Protein AF-A0AAW5VST1-F1 (afdb_monomer)

Foldseek 3Di:
DDDPDDDPPVVVVQQQQKFKWFQDPVGIFTAHFQDDTPVVLVVLVVVVFQWWKKDALACAVVHHDDPVVRVVRRVVLVVVCVVVVWDWTWIWIGRPVRPDPIHTIITTTNDDPVNRLVSCLVSNHQWIWITGNVGGIHIGGHDNDDDDPPPDDDPDDDDD

Secondary structure (DSSP, 8-state):
-----PPPHHHHHHHHH-EEEEEETTEEEEE-TT---HHHHHHHHHTT-SEEEEE--SSGGG----HHHHHHHHHHHHHHHHHTT--EEEEEEE-TTSSS--EEEEEEES--HHHHHHHHHHTT-SEEEEEETTS--EEEE---PPPPP-------PPP-

Organism: NCBI:txid232846

Mean predicted aligned error: 7.28 Å

pLDDT: mean 88.23, std 17.12, range [33.19, 98.69]

Nearest PDB structures (foldseek):
  8iwt-assembly1_A  TM=3.868E-01  e=3.727E+00  Homo sapiens
  3k3p-assembly1_B  TM=2.385E-01  e=7.687E+00  Streptococcus mutans

Sequence (160 aa):
MSTQKDLPAALSHAFEKAIYRVHSPKGDMDVRIGQLNRPLNQLLEQENSRGAAILTACNPGAQICSRAFNDAVQESLLRDLQKLDLRWWPAVNLDPKGRWPDEPSLLVLDISLQQARWQARLFKQLAFVYIPLNGKPQLHQVQQRLPVSDQAASNSPVPF

Solvent-accessible surface area (backbone atoms only — not comparable to full-atom values): 9207 Å² total; per-residue (Å²): 135,85,80,80,78,69,72,55,67,70,57,48,51,50,63,56,59,27,37,40,33,37,52,47,100,93,48,75,44,78,42,40,57,73,41,75,48,66,72,59,42,53,49,32,57,76,67,73,27,73,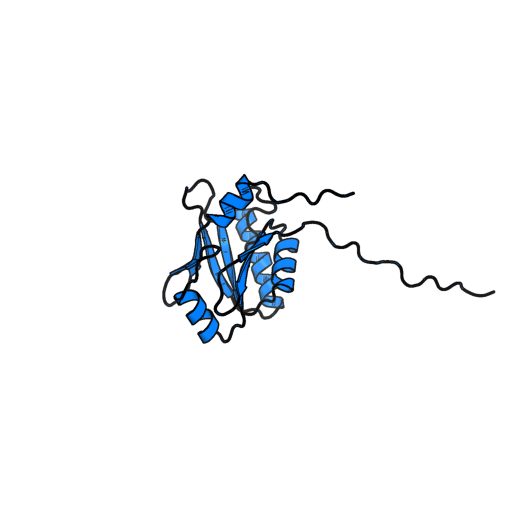19,29,28,45,49,51,30,47,34,47,67,79,40,92,63,54,68,71,58,31,53,56,41,35,51,50,51,50,55,55,39,53,77,67,74,48,53,68,36,56,25,34,41,34,41,87,81,64,83,49,75,78,36,67,30,32,40,30,43,56,48,49,75,66,57,50,52,48,53,30,46,77,37,39,26,54,55,40,38,41,30,48,59,89,47,43,29,39,79,42,76,44,74,85,68,73,77,78,76,86,85,80,88,79,91,72,86,80,84,132

InterPro domains:
  IPR021710 Protein of unknown function DUF3293 [PF11697] (55-127)

Structure (mmCIF, N/CA/C/O backbone):
data_AF-A0AAW5VST1-F1
#
_entry.id   AF-A0AAW5VST1-F1
#
loop_
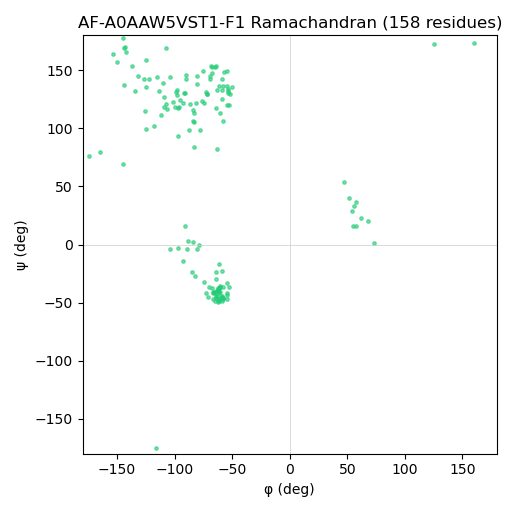_atom_site.group_PDB
_atom_site.id
_atom_site.type_symbol
_atom_site.label_atom_id
_atom_site.label_alt_id
_atom_site.label_comp_id
_atom_site.label_asym_id
_atom_site.label_entity_id
_atom_site.label_seq_id
_atom_site.pdbx_PDB_ins_code
_atom_site.Cartn_x
_atom_site.Cartn_y
_atom_site.Cartn_z
_atom_site.occupancy
_atom_site.B_iso_or_equiv
_atom_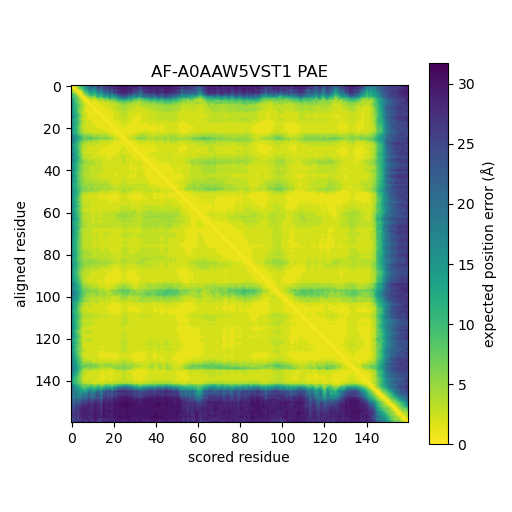site.auth_seq_id
_atom_site.auth_comp_id
_atom_site.auth_asym_id
_atom_site.auth_atom_id
_atom_site.pdbx_PDB_model_num
ATOM 1 N N . MET A 1 1 ? 27.957 14.746 3.191 1.00 33.19 1 MET A N 1
ATOM 2 C CA . MET A 1 1 ? 26.556 15.154 2.944 1.00 33.19 1 MET A CA 1
ATOM 3 C C . MET A 1 1 ? 25.927 14.130 2.010 1.00 33.19 1 MET A C 1
ATOM 5 O O . MET A 1 1 ? 26.321 14.065 0.857 1.00 33.19 1 MET A O 1
ATOM 9 N N . SER A 1 2 ? 25.080 13.226 2.512 1.00 37.38 2 SER A N 1
ATOM 10 C CA . SER A 1 2 ? 24.436 12.221 1.651 1.00 37.38 2 SER A CA 1
ATOM 11 C C . SER A 1 2 ? 23.212 12.849 1.001 1.00 37.38 2 SER A C 1
ATOM 13 O O . SER A 1 2 ? 22.272 13.196 1.707 1.00 37.38 2 SER A O 1
ATOM 15 N N . THR A 1 3 ? 23.240 13.021 -0.317 1.00 39.47 3 THR A N 1
ATOM 16 C CA . THR A 1 3 ? 22.096 13.490 -1.095 1.00 39.47 3 THR A CA 1
ATOM 17 C C . THR A 1 3 ? 20.949 12.499 -0.935 1.00 39.47 3 THR A C 1
ATOM 19 O O . THR A 1 3 ? 21.026 11.336 -1.333 1.00 39.47 3 THR A O 1
ATOM 22 N N . GLN A 1 4 ? 19.892 12.960 -0.280 1.00 46.53 4 GLN A N 1
ATOM 23 C CA . GLN A 1 4 ? 18.587 12.327 -0.294 1.00 46.53 4 GLN A CA 1
ATOM 24 C C . GLN A 1 4 ? 18.169 12.272 -1.768 1.00 46.53 4 GLN A C 1
ATOM 26 O O . GLN A 1 4 ? 17.953 13.307 -2.390 1.00 46.53 4 GLN A O 1
ATOM 31 N N . LYS A 1 5 ? 18.212 11.088 -2.386 1.00 55.47 5 LYS A N 1
ATOM 32 C CA . LYS A 1 5 ? 17.744 10.938 -3.765 1.00 55.47 5 LYS A CA 1
ATOM 33 C C . LYS A 1 5 ? 16.226 10.890 -3.701 1.00 55.47 5 LYS A C 1
ATOM 35 O O . LYS A 1 5 ? 15.663 9.849 -3.364 1.00 55.47 5 LYS A O 1
ATOM 40 N N . ASP A 1 6 ? 15.602 12.030 -3.964 1.00 70.00 6 ASP A N 1
ATOM 41 C CA . ASP A 1 6 ? 14.169 12.104 -4.207 1.00 70.00 6 ASP A CA 1
ATOM 42 C C . ASP A 1 6 ? 13.789 11.139 -5.333 1.00 70.00 6 ASP A C 1
ATOM 44 O O . ASP A 1 6 ? 14.587 10.850 -6.237 1.00 70.00 6 ASP A O 1
ATOM 48 N N . LEU A 1 7 ? 12.568 10.611 -5.260 1.00 78.69 7 LEU A N 1
ATOM 49 C CA . LEU A 1 7 ? 12.021 9.771 -6.314 1.00 78.69 7 LEU A CA 1
ATOM 50 C C . LEU A 1 7 ? 12.150 10.498 -7.670 1.00 78.69 7 LEU A C 1
ATOM 52 O O . LEU A 1 7 ? 11.736 11.657 -7.764 1.00 78.69 7 LEU A O 1
ATOM 56 N N . PRO A 1 8 ? 12.692 9.861 -8.730 1.00 85.44 8 PRO A N 1
ATOM 57 C CA . PRO A 1 8 ? 12.759 10.482 -10.047 1.00 85.44 8 PRO A CA 1
ATOM 58 C C . PRO A 1 8 ? 11.394 11.040 -10.458 1.00 85.44 8 PRO A C 1
ATOM 60 O O . PRO A 1 8 ? 10.382 10.352 -10.316 1.00 85.44 8 PRO A O 1
ATOM 63 N N . ALA A 1 9 ? 11.359 12.262 -10.997 1.00 85.44 9 ALA A N 1
ATOM 64 C CA . ALA A 1 9 ? 10.110 12.979 -11.273 1.00 85.44 9 ALA A CA 1
ATOM 65 C C . ALA A 1 9 ? 9.111 12.160 -12.113 1.00 85.44 9 ALA A C 1
ATOM 67 O O . ALA A 1 9 ? 7.910 12.194 -11.859 1.00 85.44 9 ALA A O 1
ATOM 68 N N . ALA A 1 10 ? 9.608 11.369 -13.069 1.00 86.88 10 ALA A N 1
ATOM 69 C CA . ALA A 1 10 ? 8.779 10.482 -13.880 1.00 86.88 10 ALA A CA 1
ATOM 70 C C . ALA A 1 10 ? 8.075 9.388 -13.053 1.00 86.88 10 ALA A C 1
ATOM 72 O O . ALA A 1 10 ? 6.904 9.109 -13.297 1.00 86.88 10 ALA A O 1
ATOM 73 N N . LEU A 1 11 ? 8.759 8.802 -12.063 1.00 89.50 11 LEU A N 1
ATOM 74 C CA . LEU A 1 11 ? 8.179 7.801 -11.163 1.00 89.50 11 LEU A CA 1
ATOM 75 C C . LEU A 1 11 ? 7.201 8.441 -10.175 1.00 89.50 11 LEU A C 1
ATOM 77 O O . LEU A 1 11 ? 6.115 7.906 -9.983 1.00 89.50 11 LEU A O 1
ATOM 81 N N . SER A 1 12 ? 7.532 9.614 -9.617 1.00 89.31 12 SER A N 1
ATOM 82 C CA . SER A 1 12 ? 6.587 10.356 -8.763 1.00 89.31 12 SER A CA 1
ATOM 83 C C . SER A 1 12 ? 5.302 10.664 -9.520 1.00 89.31 12 SER A C 1
ATOM 85 O O . SER A 1 12 ? 4.210 10.379 -9.039 1.00 89.31 12 SER A O 1
ATOM 87 N N . HIS A 1 13 ? 5.430 11.149 -10.757 1.00 91.00 13 HIS A N 1
ATOM 88 C CA . HIS A 1 13 ? 4.286 11.428 -11.611 1.00 91.00 13 HIS A CA 1
ATOM 89 C C . HIS A 1 13 ? 3.475 10.168 -11.940 1.00 91.00 13 HIS A C 1
ATOM 91 O O . HIS A 1 13 ? 2.249 10.226 -11.958 1.00 91.00 13 HIS A O 1
ATOM 97 N N . ALA A 1 14 ? 4.134 9.034 -12.198 1.00 92.00 14 ALA A N 1
ATOM 98 C CA . ALA A 1 14 ? 3.446 7.770 -12.450 1.00 92.00 14 ALA A CA 1
ATOM 99 C C . ALA A 1 14 ? 2.614 7.335 -11.233 1.00 92.00 14 ALA A C 1
ATOM 101 O O . ALA A 1 14 ? 1.428 7.053 -11.384 1.00 92.00 14 ALA A O 1
ATOM 102 N N . PHE A 1 15 ? 3.191 7.370 -10.028 1.00 93.75 15 PHE A N 1
ATOM 103 C CA . PHE A 1 15 ? 2.479 7.013 -8.798 1.00 93.75 15 PHE A CA 1
ATOM 104 C C . PHE A 1 15 ? 1.334 7.986 -8.485 1.00 93.75 15 PHE A C 1
ATOM 106 O O . PHE A 1 15 ? 0.232 7.567 -8.153 1.00 93.75 15 PHE A O 1
ATOM 113 N N . GLU A 1 16 ? 1.540 9.291 -8.664 1.00 95.31 16 GLU A N 1
ATOM 114 C CA . GLU A 1 16 ? 0.485 10.294 -8.465 1.00 95.31 16 GLU A CA 1
ATOM 115 C C . GLU A 1 16 ? -0.692 10.147 -9.439 1.00 95.31 16 GLU A C 1
ATOM 117 O O . GLU A 1 16 ? -1.818 10.532 -9.112 1.00 95.31 16 GLU A O 1
ATOM 122 N N . LYS A 1 17 ? -0.440 9.627 -10.648 1.00 96.50 17 LYS A N 1
ATOM 123 C CA . LYS A 1 17 ? -1.463 9.424 -11.683 1.00 96.50 17 LYS A CA 1
ATOM 124 C C . LYS A 1 17 ? -2.094 8.037 -11.668 1.00 96.50 17 LYS A C 1
ATOM 126 O O . LYS A 1 17 ? -3.137 7.881 -12.303 1.00 96.50 17 LYS A O 1
ATOM 131 N N . ALA A 1 18 ? -1.500 7.072 -10.972 1.00 96.75 18 ALA A N 1
ATOM 132 C CA . ALA A 1 18 ? -2.041 5.729 -10.852 1.00 96.75 18 ALA A CA 1
ATOM 133 C C . ALA A 1 18 ? -3.463 5.748 -10.268 1.00 96.75 18 ALA A C 1
ATOM 135 O O . ALA A 1 18 ? -3.837 6.617 -9.472 1.00 96.75 18 ALA A O 1
ATOM 136 N N . ILE A 1 19 ? -4.266 4.774 -10.686 1.00 98.19 19 ILE A N 1
ATOM 137 C CA . ILE A 1 19 ? -5.567 4.492 -10.087 1.00 98.19 19 ILE A CA 1
ATOM 138 C C . ILE A 1 19 ? -5.366 3.314 -9.145 1.00 98.19 19 ILE A C 1
ATOM 140 O O . ILE A 1 19 ? -4.990 2.229 -9.577 1.00 98.19 19 ILE A O 1
ATOM 144 N N . TYR A 1 20 ? -5.619 3.529 -7.860 1.00 98.31 20 TYR A N 1
ATOM 145 C CA . TYR A 1 20 ? -5.521 2.487 -6.848 1.00 98.31 20 TYR A CA 1
ATOM 146 C C . TYR A 1 20 ? -6.919 1.925 -6.605 1.00 98.31 20 TYR A C 1
ATOM 148 O O . TYR A 1 20 ? -7.707 2.497 -5.851 1.00 98.31 20 TYR A O 1
ATOM 156 N N . ARG A 1 21 ? -7.268 0.851 -7.306 1.00 98.50 21 ARG A N 1
ATOM 157 C CA . ARG A 1 21 ? -8.605 0.262 -7.244 1.00 98.50 21 ARG A CA 1
ATOM 158 C C . ARG A 1 21 ? -8.687 -0.723 -6.090 1.00 98.50 21 ARG A C 1
ATOM 160 O O . ARG A 1 21 ? -7.942 -1.692 -6.057 1.00 98.50 21 ARG A O 1
ATOM 167 N N . VAL A 1 22 ? -9.600 -0.477 -5.159 1.00 98.31 22 VAL A N 1
ATOM 168 C CA . VAL A 1 22 ? -9.896 -1.376 -4.037 1.00 98.31 22 VAL A CA 1
ATOM 169 C C . VAL A 1 22 ? -11.130 -2.198 -4.375 1.00 98.31 22 VAL A C 1
ATOM 171 O O . VAL A 1 22 ? -12.153 -1.631 -4.757 1.00 98.31 22 VAL A O 1
ATOM 174 N N . HIS A 1 23 ? -11.044 -3.510 -4.184 1.00 97.56 23 HIS A N 1
ATOM 175 C CA . HIS A 1 23 ? -12.138 -4.444 -4.415 1.00 97.56 23 HIS A CA 1
ATOM 176 C C . HIS A 1 23 ? -12.869 -4.726 -3.104 1.00 97.56 23 HIS A C 1
ATOM 178 O O . HIS A 1 23 ? -12.291 -5.267 -2.158 1.00 97.56 23 HIS A O 1
ATOM 184 N N . SER A 1 24 ? -14.154 -4.374 -3.048 1.00 92.94 24 SER A N 1
ATOM 185 C CA . SER A 1 24 ? -15.026 -4.680 -1.911 1.00 92.94 24 SER A CA 1
ATOM 186 C C . SER A 1 24 ? -16.277 -5.443 -2.363 1.00 92.94 24 SER A C 1
ATOM 188 O O . SER A 1 24 ? -16.687 -5.313 -3.517 1.00 92.94 24 SER A O 1
ATOM 190 N N . PRO A 1 25 ? -16.963 -6.172 -1.464 1.00 87.94 25 PRO A N 1
ATOM 191 C CA . PRO A 1 25 ? -18.218 -6.854 -1.772 1.00 87.94 25 PRO A CA 1
ATOM 192 C C . PRO A 1 25 ? -19.326 -5.915 -2.260 1.00 87.94 25 PRO A C 1
ATOM 194 O O . PRO A 1 25 ? -20.260 -6.358 -2.919 1.00 87.94 25 PRO A O 1
ATOM 197 N N . LYS A 1 26 ? -19.238 -4.619 -1.932 1.00 88.38 26 LYS A N 1
ATOM 198 C CA . LYS A 1 26 ? -20.197 -3.588 -2.357 1.00 88.38 26 LYS A CA 1
ATOM 199 C C . LYS A 1 26 ? -19.829 -2.944 -3.701 1.00 88.38 26 LYS A C 1
ATOM 201 O O . LYS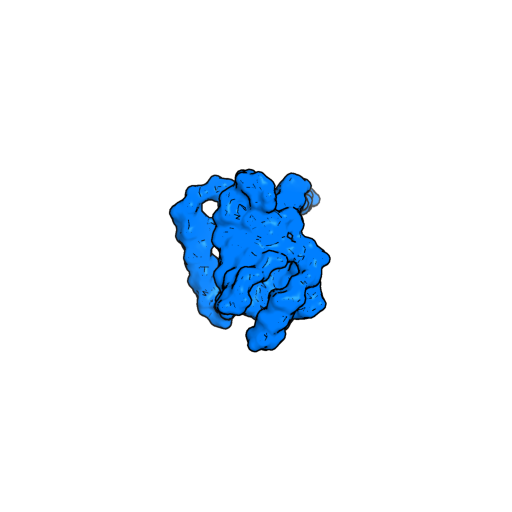 A 1 26 ? -20.587 -2.110 -4.188 1.00 88.38 26 LYS A O 1
ATOM 206 N N . GLY A 1 27 ? -18.690 -3.315 -4.287 1.00 93.06 27 GLY A N 1
ATOM 207 C CA . GLY A 1 27 ? -18.174 -2.785 -5.546 1.00 93.06 27 GLY A CA 1
ATOM 208 C C . GLY A 1 27 ? -16.755 -2.227 -5.436 1.00 93.06 27 GLY A C 1
ATOM 209 O O . GLY A 1 27 ? -16.180 -2.108 -4.348 1.00 93.06 27 GLY A O 1
ATOM 210 N N . ASP A 1 28 ? -16.206 -1.881 -6.596 1.00 97.06 28 ASP A N 1
ATOM 211 C CA . ASP A 1 28 ? -14.856 -1.343 -6.730 1.00 97.06 28 ASP A CA 1
ATOM 212 C C . ASP A 1 28 ? -14.802 0.153 -6.402 1.00 97.06 28 ASP A C 1
ATOM 214 O O . ASP A 1 28 ? -15.716 0.922 -6.709 1.00 97.06 28 ASP A O 1
ATOM 218 N N . MET A 1 29 ? -13.692 0.580 -5.803 1.00 97.31 29 MET A N 1
ATOM 219 C CA . MET A 1 29 ? -13.439 1.973 -5.442 1.00 97.31 29 MET A CA 1
ATOM 220 C C . MET A 1 29 ? -12.113 2.442 -6.028 1.00 97.31 29 MET A C 1
ATOM 222 O O . MET A 1 29 ? -11.050 1.987 -5.616 1.00 97.31 29 MET A O 1
ATOM 226 N N . ASP A 1 30 ? -12.174 3.408 -6.942 1.00 97.88 30 ASP A N 1
ATOM 227 C CA . ASP A 1 30 ? -10.985 4.018 -7.539 1.00 97.88 30 ASP A CA 1
ATOM 228 C C . ASP A 1 30 ? -10.432 5.120 -6.629 1.00 97.88 30 ASP A C 1
ATOM 230 O O . ASP A 1 30 ? -10.982 6.222 -6.518 1.00 97.88 30 ASP A O 1
ATOM 234 N N . VAL A 1 31 ? -9.324 4.825 -5.961 1.00 98.06 31 VAL A N 1
ATOM 235 C CA . VAL A 1 31 ? -8.630 5.745 -5.061 1.00 98.06 31 VAL A CA 1
ATOM 236 C C . VAL A 1 31 ? -7.571 6.515 -5.851 1.00 98.06 31 VAL A C 1
ATOM 238 O O . VAL A 1 31 ? -6.779 5.936 -6.594 1.00 98.06 31 VAL A O 1
ATOM 241 N N . ARG A 1 32 ? -7.562 7.845 -5.708 1.00 98.19 32 ARG A N 1
ATOM 242 C CA . ARG A 1 32 ? -6.595 8.744 -6.356 1.00 98.19 32 ARG A CA 1
ATOM 243 C C . ARG A 1 32 ? -5.928 9.643 -5.329 1.00 98.19 32 ARG A C 1
ATOM 245 O O . ARG A 1 32 ? -6.579 10.134 -4.405 1.00 98.19 32 ARG A O 1
ATOM 252 N N . ILE A 1 33 ? -4.638 9.895 -5.521 1.00 98.12 33 ILE A N 1
ATOM 253 C CA . ILE A 1 33 ? -3.862 10.771 -4.641 1.00 98.12 33 ILE A CA 1
ATOM 254 C C . ILE A 1 33 ? -4.489 12.171 -4.604 1.00 98.12 33 ILE A C 1
ATOM 256 O O . ILE A 1 33 ? -4.865 12.733 -5.634 1.00 98.12 33 ILE A O 1
ATOM 260 N N . GLY A 1 34 ? -4.643 12.726 -3.400 1.00 97.56 34 GLY A N 1
ATOM 261 C CA . GLY A 1 34 ? -5.177 14.073 -3.182 1.00 97.56 34 GLY A CA 1
ATOM 262 C C . GLY A 1 34 ? -6.688 14.235 -3.409 1.00 97.56 34 GLY A C 1
ATOM 263 O O . GLY A 1 34 ? -7.207 15.343 -3.234 1.00 97.56 34 GLY A O 1
ATOM 264 N N . GLN A 1 35 ? -7.416 13.167 -3.755 1.00 97.44 35 GLN A N 1
ATOM 265 C CA . GLN A 1 35 ? -8.863 13.203 -3.987 1.00 97.44 35 GLN A CA 1
ATOM 266 C C . GLN A 1 35 ? -9.608 12.481 -2.863 1.00 97.44 35 GLN A C 1
ATOM 268 O O . GLN A 1 35 ? -9.310 11.334 -2.548 1.00 97.44 35 GLN A O 1
ATOM 273 N N . LEU A 1 36 ? -10.592 13.151 -2.253 1.00 95.75 36 LEU A N 1
ATOM 274 C CA . LEU A 1 36 ? -11.463 12.499 -1.274 1.00 95.75 36 LEU A CA 1
ATOM 275 C C . LEU A 1 36 ? -12.256 11.390 -1.968 1.00 95.75 36 LEU A C 1
ATOM 277 O O . LEU A 1 36 ? -12.862 11.628 -3.012 1.00 95.75 36 LEU A O 1
ATOM 281 N N . ASN A 1 37 ? -12.296 10.211 -1.358 1.00 95.19 37 ASN A N 1
ATOM 282 C CA . ASN A 1 37 ? -13.074 9.082 -1.845 1.00 95.19 37 ASN A CA 1
ATOM 283 C C . ASN A 1 37 ? -14.128 8.729 -0.785 1.00 95.19 37 ASN A C 1
ATOM 285 O O . ASN A 1 37 ? -13.816 8.148 0.251 1.00 95.19 37 ASN A O 1
ATOM 289 N N . ARG A 1 38 ? -15.379 9.152 -1.019 1.00 93.94 38 ARG A N 1
ATOM 290 C CA . ARG A 1 38 ? -16.479 8.956 -0.059 1.00 93.94 38 ARG A CA 1
ATOM 291 C C . ARG A 1 38 ? -16.784 7.472 0.194 1.00 93.94 38 ARG A C 1
ATOM 293 O O . ARG A 1 38 ? -16.874 7.126 1.368 1.00 93.94 38 ARG A O 1
ATOM 300 N N . PRO A 1 39 ? -16.895 6.605 -0.834 1.00 94.50 39 PRO A N 1
ATOM 301 C CA . PRO A 1 39 ? -17.050 5.166 -0.615 1.00 94.50 39 PRO A CA 1
ATOM 302 C C . PRO A 1 39 ? -15.947 4.556 0.259 1.00 94.50 39 PRO A C 1
ATOM 304 O O . PRO A 1 39 ? -16.244 3.812 1.188 1.00 94.50 39 PRO A O 1
ATOM 307 N N . LEU A 1 40 ? -14.685 4.929 0.022 1.00 95.56 40 LEU A N 1
ATOM 308 C CA . LEU A 1 40 ? -13.560 4.459 0.828 1.00 95.56 40 LEU A CA 1
ATOM 309 C C . LEU A 1 40 ? -13.668 4.933 2.281 1.00 95.56 40 LEU A C 1
ATOM 311 O O . LEU A 1 40 ? -13.473 4.137 3.189 1.00 95.56 40 LEU A O 1
ATOM 315 N N . ASN A 1 41 ? -14.006 6.202 2.520 1.00 93.62 41 ASN A N 1
ATOM 316 C CA . ASN A 1 41 ? -14.180 6.703 3.887 1.00 93.62 41 ASN A CA 1
ATOM 317 C C . ASN A 1 41 ? -15.305 5.961 4.621 1.00 93.62 41 ASN A C 1
ATOM 319 O O . ASN A 1 41 ? -15.117 5.558 5.763 1.00 93.62 41 AS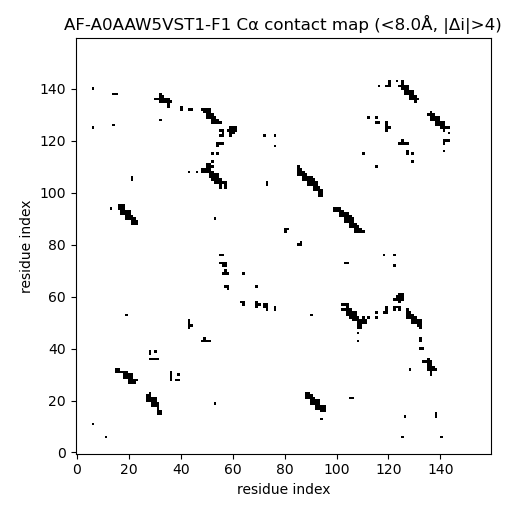N A O 1
ATOM 323 N N . GLN A 1 42 ? -16.427 5.702 3.944 1.00 93.75 42 GLN A N 1
ATOM 324 C CA . GLN A 1 42 ? -17.521 4.903 4.502 1.00 93.75 42 GLN A CA 1
ATOM 325 C C . GLN A 1 42 ? -17.088 3.469 4.821 1.00 93.75 42 GLN A C 1
ATOM 327 O O . GLN A 1 42 ? -17.520 2.918 5.831 1.00 93.75 42 GLN A O 1
ATOM 332 N N . LEU A 1 43 ? -16.236 2.862 3.987 1.00 94.25 43 LEU A N 1
ATOM 333 C CA . LEU A 1 43 ? -15.640 1.560 4.283 1.00 94.25 43 LEU A CA 1
ATOM 334 C C . LEU A 1 43 ? -14.787 1.628 5.556 1.00 94.25 43 LEU A C 1
ATOM 336 O O . LEU A 1 43 ? -14.949 0.789 6.434 1.00 94.25 43 LEU A O 1
ATOM 340 N N . LEU A 1 44 ? -13.905 2.625 5.684 1.00 95.12 44 LEU A N 1
ATOM 341 C CA . LEU A 1 44 ? -13.051 2.766 6.869 1.00 95.12 44 LEU A CA 1
ATOM 342 C C . LEU A 1 44 ? -13.873 2.956 8.151 1.00 95.12 44 LEU A C 1
ATOM 344 O O . LEU A 1 44 ? -13.553 2.343 9.166 1.00 95.12 44 LEU A O 1
ATOM 348 N N . GLU A 1 45 ? -14.948 3.745 8.097 1.00 94.69 45 GLU A N 1
ATOM 349 C CA . GLU A 1 45 ? -15.878 3.924 9.218 1.00 94.69 45 GLU A CA 1
ATOM 350 C C . GLU A 1 45 ? -16.599 2.618 9.581 1.00 94.69 45 GLU A C 1
ATOM 352 O O . GLU A 1 45 ? -16.631 2.245 10.751 1.00 94.69 45 GLU A O 1
ATOM 357 N N . GLN A 1 46 ? -17.120 1.883 8.590 1.00 93.75 46 GLN A N 1
ATOM 358 C CA . GLN A 1 46 ? -17.780 0.583 8.801 1.00 93.75 46 GLN A CA 1
ATOM 359 C C . GLN A 1 46 ? -16.839 -0.451 9.425 1.00 93.75 46 GLN A C 1
ATOM 361 O O . GLN A 1 46 ? -17.253 -1.251 10.261 1.00 93.75 46 GLN A O 1
ATOM 366 N N . GLU A 1 47 ? -15.566 -0.408 9.045 1.00 93.62 47 GLU A N 1
ATOM 367 C CA . GLU A 1 47 ? -14.532 -1.295 9.563 1.00 93.62 47 GLU A CA 1
ATOM 368 C C . GLU A 1 47 ? -13.932 -0.811 10.897 1.00 93.62 47 GLU A C 1
ATOM 370 O O . GLU A 1 47 ? -13.023 -1.465 11.415 1.00 93.62 47 GLU A O 1
ATOM 375 N N . ASN A 1 48 ? -14.412 0.302 11.471 1.00 94.81 48 ASN A N 1
ATOM 376 C CA . ASN A 1 48 ? -13.845 0.953 12.663 1.00 94.81 48 ASN A CA 1
ATOM 377 C C . ASN A 1 48 ? -12.331 1.209 12.543 1.00 94.81 48 ASN A C 1
ATOM 379 O O . ASN A 1 48 ? -11.560 0.996 13.479 1.00 94.81 48 ASN A O 1
ATOM 383 N N . SER A 1 49 ? -11.887 1.619 11.357 1.00 95.19 49 SER A N 1
ATOM 384 C CA . SER A 1 49 ? -10.482 1.819 11.027 1.00 95.19 49 SER A CA 1
ATOM 385 C C . SER A 1 49 ? -10.088 3.291 11.151 1.00 95.19 49 SER A C 1
ATOM 387 O O . SER A 1 49 ? -10.758 4.170 10.612 1.00 95.19 49 SER A O 1
ATOM 389 N N . ARG A 1 50 ? -8.965 3.589 11.817 1.00 93.69 50 ARG A N 1
ATOM 390 C CA . ARG A 1 50 ? -8.476 4.978 11.982 1.00 93.69 50 ARG A CA 1
ATOM 391 C C . ARG A 1 50 ? -7.727 5.503 10.753 1.00 93.69 50 ARG A C 1
ATOM 393 O O . ARG A 1 50 ? -7.306 6.661 10.712 1.00 93.69 50 ARG A O 1
ATOM 400 N N . GLY A 1 51 ? -7.550 4.652 9.753 1.00 95.94 51 GLY A N 1
ATOM 401 C CA . GLY A 1 51 ? -6.839 4.931 8.518 1.00 95.94 51 GLY A CA 1
ATOM 402 C C . GLY A 1 51 ? -6.416 3.635 7.842 1.00 95.94 51 GLY A C 1
ATOM 403 O O . GLY A 1 51 ? -6.566 2.550 8.393 1.00 95.94 51 GLY A O 1
ATOM 404 N N . ALA A 1 52 ? -5.873 3.743 6.641 1.00 98.19 52 ALA A N 1
ATOM 405 C CA . ALA A 1 52 ? -5.424 2.595 5.874 1.00 98.19 52 ALA A CA 1
ATOM 406 C C . ALA A 1 52 ? -4.166 2.913 5.070 1.00 98.19 52 ALA A C 1
ATOM 408 O O . ALA A 1 52 ? -3.777 4.073 4.916 1.00 98.19 52 ALA A O 1
ATOM 409 N N . ALA A 1 53 ? -3.546 1.881 4.512 1.00 98.62 53 ALA A N 1
ATOM 410 C CA . ALA A 1 53 ? -2.506 2.035 3.507 1.00 98.62 53 ALA A CA 1
ATOM 411 C C . ALA A 1 53 ? -2.762 1.113 2.320 1.00 98.62 53 ALA A C 1
ATOM 413 O O . ALA A 1 53 ? -3.230 -0.005 2.505 1.00 98.62 53 ALA A O 1
ATOM 414 N N . ILE A 1 54 ? -2.416 1.562 1.115 1.00 98.69 54 ILE A N 1
ATOM 415 C CA . ILE A 1 54 ? -2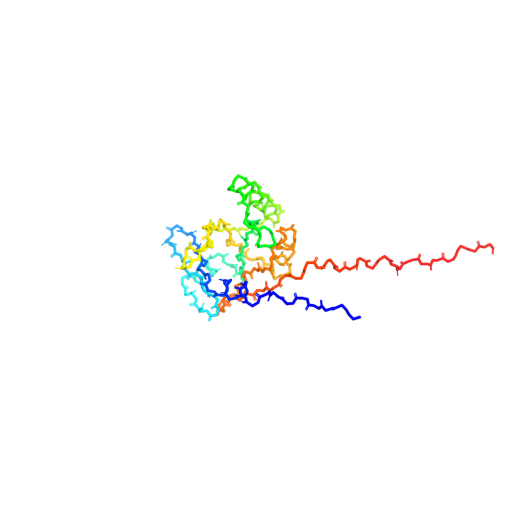.344 0.685 -0.056 1.00 98.69 54 ILE A CA 1
ATOM 416 C C . ILE A 1 54 ? -0.891 0.266 -0.229 1.00 98.69 54 ILE A C 1
ATOM 418 O O . ILE A 1 54 ? -0.013 1.113 -0.424 1.00 98.69 54 ILE A O 1
ATOM 422 N N . LEU A 1 55 ? -0.652 -1.039 -0.109 1.00 98.56 55 LEU A N 1
ATOM 423 C CA . LEU A 1 55 ? 0.667 -1.661 -0.154 1.00 98.56 55 LEU A CA 1
ATOM 424 C C . LEU A 1 55 ? 0.732 -2.700 -1.274 1.00 98.56 55 LEU A C 1
ATOM 426 O O . LEU A 1 55 ? -0.214 -3.447 -1.507 1.00 98.56 55 LEU A O 1
ATOM 430 N N . THR A 1 56 ? 1.878 -2.776 -1.938 1.00 98.25 56 THR A N 1
ATOM 431 C CA . THR A 1 56 ? 2.225 -3.847 -2.876 1.00 98.25 56 THR A CA 1
ATOM 432 C C . THR A 1 56 ? 3.664 -4.274 -2.626 1.00 98.25 56 THR A C 1
ATOM 434 O O . THR A 1 56 ? 4.463 -3.488 -2.119 1.00 98.25 56 THR A O 1
ATOM 437 N N . ALA A 1 57 ? 3.994 -5.517 -2.950 1.00 97.75 57 ALA A N 1
ATOM 438 C CA . ALA A 1 57 ? 5.368 -5.996 -3.024 1.00 97.75 57 ALA A CA 1
ATOM 439 C C . ALA A 1 57 ? 5.866 -6.132 -4.470 1.00 97.75 57 ALA A C 1
ATOM 441 O O . ALA A 1 57 ? 7.036 -6.454 -4.682 1.00 97.75 57 ALA A O 1
ATOM 442 N N . CYS A 1 58 ? 4.998 -5.892 -5.456 1.00 97.19 58 CYS A N 1
ATOM 443 C CA . CYS A 1 58 ? 5.326 -6.038 -6.866 1.00 97.19 58 CYS A CA 1
ATOM 444 C C . CYS A 1 58 ? 6.394 -5.030 -7.302 1.00 97.19 58 CYS A C 1
ATOM 446 O O . CYS A 1 58 ? 6.517 -3.942 -6.737 1.00 97.19 58 CYS A O 1
ATOM 448 N N . ASN A 1 59 ? 7.160 -5.408 -8.327 1.00 95.69 59 ASN A N 1
ATOM 449 C CA . ASN A 1 59 ? 8.135 -4.553 -9.005 1.00 95.69 59 ASN A CA 1
ATOM 450 C C . ASN A 1 59 ? 9.066 -3.776 -8.040 1.00 95.69 59 ASN A C 1
ATOM 452 O O . ASN A 1 59 ? 9.156 -2.544 -8.113 1.00 95.69 59 ASN A O 1
ATOM 456 N N . PRO A 1 60 ? 9.760 -4.466 -7.108 1.00 95.25 60 PRO A N 1
ATOM 457 C CA . PRO A 1 60 ? 10.593 -3.833 -6.087 1.00 95.25 60 PRO A CA 1
ATOM 458 C C . PRO A 1 60 ? 11.610 -2.869 -6.705 1.00 95.25 60 PRO A C 1
ATOM 460 O O . PRO A 1 60 ? 12.287 -3.181 -7.683 1.00 95.25 60 PRO A O 1
ATOM 463 N N . GLY A 1 61 ? 11.730 -1.673 -6.128 1.00 92.31 61 GLY A N 1
ATOM 464 C CA . GLY A 1 61 ? 12.576 -0.609 -6.669 1.00 92.31 61 GLY A CA 1
ATOM 465 C C . GLY A 1 61 ? 12.079 -0.022 -7.996 1.00 92.31 61 GLY A C 1
ATOM 466 O O . GLY A 1 61 ? 12.885 0.569 -8.712 1.00 92.31 61 GLY A O 1
ATOM 467 N N . ALA A 1 62 ? 10.790 -0.185 -8.322 1.00 91.62 62 ALA A N 1
ATOM 468 C CA . ALA A 1 62 ? 10.188 0.158 -9.614 1.00 91.62 62 ALA A CA 1
ATOM 469 C C . ALA A 1 62 ? 10.858 -0.549 -10.808 1.00 91.62 62 ALA A C 1
ATOM 471 O O . ALA A 1 62 ? 11.008 0.024 -11.889 1.00 91.62 62 ALA A O 1
ATOM 472 N N . GLN A 1 63 ? 11.281 -1.799 -10.607 1.00 92.06 63 GLN A N 1
ATOM 473 C CA . GLN A 1 63 ? 11.823 -2.660 -11.657 1.00 92.06 63 GLN A CA 1
ATOM 474 C C . GLN A 1 63 ? 10.742 -3.639 -12.103 1.00 92.06 63 GLN A C 1
ATOM 476 O O . GLN A 1 63 ? 10.233 -4.388 -11.278 1.00 92.06 63 GLN A O 1
ATOM 481 N N . ILE A 1 64 ? 10.392 -3.646 -13.392 1.00 92.00 64 ILE A N 1
ATOM 482 C CA . ILE A 1 64 ? 9.391 -4.584 -13.916 1.00 92.00 64 ILE A CA 1
ATOM 483 C C . ILE A 1 64 ? 9.920 -6.014 -13.755 1.00 92.00 64 ILE A C 1
ATOM 485 O O . ILE A 1 64 ? 10.938 -6.382 -14.344 1.00 92.00 64 ILE A O 1
ATOM 489 N N . CYS A 1 65 ? 9.218 -6.812 -12.956 1.00 94.12 65 CYS A N 1
ATOM 490 C CA . CYS A 1 65 ? 9.524 -8.215 -12.704 1.00 94.12 65 CYS A CA 1
ATOM 491 C C . CYS A 1 65 ? 8.516 -9.142 -13.397 1.00 94.12 65 CYS A C 1
ATOM 493 O O . CYS A 1 65 ? 7.479 -8.715 -13.908 1.00 94.12 65 CYS A O 1
ATOM 495 N N . SER A 1 66 ? 8.821 -10.443 -13.424 1.00 95.00 66 SER A N 1
ATOM 496 C CA . SER A 1 66 ? 7.887 -11.442 -13.945 1.00 95.00 66 SER A CA 1
ATOM 497 C C . SER A 1 66 ? 6.656 -11.573 -13.044 1.00 95.00 66 SER A C 1
ATOM 499 O O . SER A 1 66 ? 6.730 -11.374 -11.830 1.00 95.00 66 SER A O 1
ATOM 501 N N . ARG A 1 67 ? 5.526 -11.984 -13.631 1.00 93.88 67 ARG A N 1
ATOM 502 C CA . ARG A 1 67 ? 4.286 -12.247 -12.886 1.00 93.88 67 ARG A CA 1
ATOM 503 C C . ARG A 1 67 ? 4.500 -13.235 -11.736 1.00 93.88 67 ARG A C 1
ATOM 505 O O . ARG A 1 67 ? 4.114 -12.937 -10.619 1.00 93.88 67 ARG A O 1
ATOM 512 N N . ALA A 1 68 ? 5.187 -14.350 -11.988 1.00 96.06 68 ALA A N 1
ATOM 513 C CA . ALA A 1 68 ? 5.451 -15.361 -10.963 1.00 96.06 68 ALA A CA 1
ATOM 514 C C . ALA A 1 68 ? 6.290 -14.822 -9.790 1.00 96.06 68 ALA A C 1
ATOM 516 O O . ALA A 1 68 ? 6.032 -15.168 -8.640 1.00 96.06 6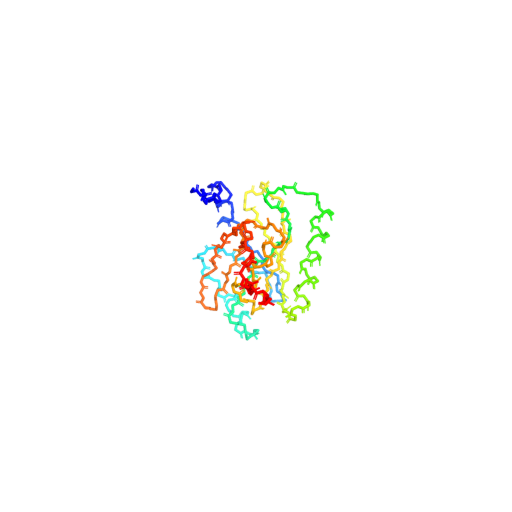8 ALA A O 1
ATOM 517 N N . PHE A 1 69 ? 7.275 -13.956 -10.064 1.00 97.12 69 PHE A N 1
ATOM 518 C CA . PHE A 1 69 ? 8.037 -13.298 -9.004 1.00 97.12 69 PHE A CA 1
ATOM 519 C C . PHE A 1 69 ? 7.140 -12.366 -8.183 1.00 97.12 69 PHE A C 1
ATOM 521 O O . PHE A 1 69 ? 7.142 -12.448 -6.957 1.00 97.12 69 PHE A O 1
ATOM 528 N N . ASN A 1 70 ? 6.360 -11.519 -8.862 1.00 97.12 70 ASN A N 1
ATOM 529 C CA . ASN A 1 70 ? 5.435 -10.578 -8.232 1.00 97.12 7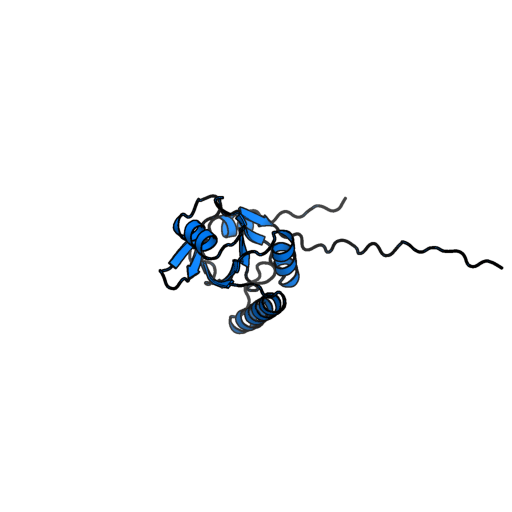0 ASN A CA 1
ATOM 530 C C . ASN A 1 70 ? 4.389 -11.293 -7.366 1.00 97.12 70 ASN A C 1
ATOM 532 O O . ASN A 1 70 ? 4.183 -10.892 -6.224 1.00 97.12 70 ASN A O 1
ATOM 536 N N . ASP A 1 71 ? 3.808 -12.389 -7.857 1.00 95.88 71 ASP A N 1
ATOM 537 C CA . ASP A 1 71 ? 2.848 -13.205 -7.109 1.00 95.88 71 ASP A CA 1
ATOM 538 C C . ASP A 1 71 ? 3.495 -13.762 -5.817 1.00 95.88 71 ASP A C 1
ATOM 540 O O . ASP A 1 71 ? 2.940 -13.612 -4.728 1.00 95.88 71 ASP A O 1
ATOM 544 N N . ALA A 1 72 ? 4.724 -14.293 -5.889 1.00 97.69 72 ALA A N 1
ATOM 545 C CA . ALA A 1 72 ? 5.428 -14.848 -4.725 1.00 97.69 72 ALA A CA 1
ATOM 546 C C . ALA A 1 72 ? 5.790 -13.799 -3.650 1.00 97.69 72 ALA A C 1
ATOM 548 O O . ALA A 1 72 ? 5.666 -14.055 -2.444 1.00 97.69 72 ALA A O 1
ATOM 549 N N . VAL A 1 73 ? 6.247 -12.606 -4.051 1.00 97.62 73 VAL A N 1
ATOM 550 C CA . VAL A 1 73 ? 6.556 -11.531 -3.088 1.00 97.62 73 VAL A CA 1
ATOM 551 C C . VAL A 1 73 ? 5.288 -10.881 -2.534 1.00 97.62 73 VAL A C 1
ATOM 553 O O . VAL A 1 73 ? 5.262 -10.520 -1.358 1.00 97.62 73 VAL A O 1
ATOM 556 N N . GLN A 1 74 ? 4.215 -10.801 -3.326 1.00 97.88 74 GLN A N 1
ATOM 557 C CA . GLN A 1 74 ? 2.914 -10.309 -2.873 1.00 97.88 74 GLN A CA 1
ATOM 558 C C . GLN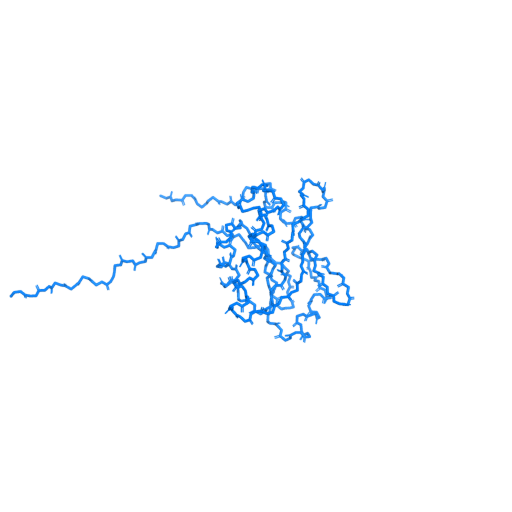 A 1 74 ? 2.287 -11.248 -1.835 1.00 97.88 74 GLN A C 1
ATOM 560 O O . GLN A 1 74 ? 1.778 -10.781 -0.814 1.00 97.88 74 GLN A O 1
ATOM 565 N N . GLU A 1 75 ? 2.393 -12.566 -2.024 1.00 97.50 75 GLU A N 1
ATOM 566 C CA . GLU A 1 75 ? 2.019 -13.543 -0.995 1.00 97.50 75 GLU A CA 1
ATOM 567 C C . GLU A 1 75 ? 2.844 -13.385 0.288 1.00 97.50 75 GLU A C 1
ATOM 569 O O . GLU A 1 75 ? 2.326 -13.559 1.392 1.00 97.50 75 GLU A O 1
ATOM 574 N N . SER A 1 76 ? 4.129 -13.044 0.166 1.00 97.81 76 SER A N 1
ATOM 575 C CA . SER A 1 76 ? 4.994 -12.820 1.330 1.00 97.81 76 SER A CA 1
ATOM 576 C C . SER A 1 76 ? 4.560 -11.583 2.127 1.00 97.81 76 SER A C 1
ATOM 578 O O . SER A 1 76 ? 4.464 -11.660 3.351 1.00 97.81 76 SER A O 1
ATOM 580 N N . LEU A 1 77 ? 4.200 -10.485 1.448 1.00 97.69 77 LEU A N 1
ATOM 581 C CA . LEU A 1 77 ? 3.588 -9.310 2.082 1.00 97.69 77 LEU A CA 1
ATOM 582 C C . LEU A 1 77 ? 2.297 -9.683 2.807 1.00 97.69 77 LEU A C 1
ATOM 584 O O . LEU A 1 77 ? 2.113 -9.310 3.963 1.00 97.69 77 LEU A O 1
ATOM 588 N N . LEU A 1 78 ? 1.425 -10.458 2.163 1.00 96.88 78 LEU A N 1
ATOM 589 C CA . LEU A 1 78 ? 0.186 -10.914 2.783 1.00 96.88 78 LEU A CA 1
ATOM 590 C C . LEU A 1 78 ? 0.450 -11.702 4.078 1.00 96.88 78 LEU A C 1
ATOM 592 O O . LEU A 1 78 ? -0.167 -11.415 5.104 1.00 96.88 78 LEU A O 1
ATOM 596 N N . ARG A 1 79 ? 1.394 -12.650 4.060 1.00 96.94 79 ARG A N 1
ATOM 597 C CA . ARG A 1 79 ? 1.772 -13.431 5.253 1.00 96.94 79 ARG A CA 1
ATOM 598 C C . ARG A 1 79 ? 2.317 -12.543 6.371 1.00 96.94 79 ARG A C 1
ATOM 600 O O . ARG A 1 79 ? 2.032 -12.794 7.540 1.00 96.94 79 ARG A O 1
ATOM 607 N N . ASP A 1 80 ? 3.084 -11.508 6.042 1.00 95.12 80 ASP A N 1
ATOM 608 C CA . ASP A 1 80 ? 3.612 -10.576 7.042 1.00 95.12 80 ASP A CA 1
ATOM 609 C C . ASP A 1 80 ? 2.520 -9.696 7.657 1.00 95.12 80 ASP A C 1
ATOM 611 O O . ASP A 1 80 ? 2.540 -9.456 8.863 1.00 95.12 80 ASP A O 1
ATOM 615 N N . LEU A 1 81 ? 1.526 -9.280 6.871 1.00 94.62 81 LEU A N 1
ATOM 616 C CA . LEU A 1 81 ? 0.358 -8.554 7.378 1.00 94.62 81 LEU A CA 1
ATOM 617 C C . LEU A 1 81 ? -0.534 -9.436 8.263 1.00 94.62 81 LEU A C 1
ATOM 619 O O . LEU A 1 81 ? -1.016 -8.969 9.292 1.00 94.62 81 LEU A O 1
ATOM 623 N N . GLN A 1 82 ? -0.695 -10.716 7.917 1.00 94.94 82 GLN A N 1
ATOM 624 C CA . GLN A 1 82 ? -1.434 -11.686 8.734 1.00 94.94 82 GLN A CA 1
ATOM 625 C C . GLN A 1 82 ? -0.788 -11.896 10.111 1.00 94.94 82 GLN A C 1
ATOM 627 O O . GLN A 1 82 ? -1.494 -11.952 11.112 1.00 94.94 82 GLN A O 1
ATOM 632 N N . LYS A 1 83 ? 0.549 -11.951 10.195 1.00 95.38 83 LYS A N 1
ATOM 633 C CA . LYS A 1 83 ? 1.266 -12.045 11.485 1.00 95.38 83 LYS A CA 1
ATOM 634 C C . LYS A 1 83 ? 1.062 -10.819 12.382 1.00 95.38 83 LYS A C 1
ATOM 636 O O . LYS A 1 83 ? 1.263 -10.916 13.587 1.00 95.38 83 LYS A O 1
ATOM 641 N N . LEU A 1 84 ? 0.719 -9.673 11.795 1.00 93.12 84 LEU A N 1
ATOM 642 C CA . LEU A 1 84 ? 0.409 -8.436 12.513 1.00 93.12 84 LEU A CA 1
ATOM 643 C C . LEU A 1 84 ? -1.076 -8.324 12.892 1.00 93.12 84 LEU A C 1
ATOM 645 O O . LEU A 1 84 ? -1.466 -7.289 13.427 1.00 93.12 84 LEU A O 1
ATOM 649 N N . ASP A 1 85 ? -1.884 -9.349 12.598 1.00 95.12 85 ASP A N 1
ATOM 650 C CA . ASP A 1 85 ? -3.339 -9.373 12.804 1.00 95.12 85 ASP A CA 1
ATOM 651 C C . ASP A 1 85 ? -4.068 -8.203 12.109 1.00 95.12 85 ASP A C 1
ATOM 653 O O . ASP A 1 85 ? -5.066 -7.660 12.584 1.00 95.12 85 ASP A O 1
ATOM 657 N N . LEU A 1 86 ? -3.536 -7.769 10.958 1.00 94.56 86 LEU A N 1
ATOM 658 C CA . LEU A 1 86 ? -4.100 -6.666 10.183 1.00 94.56 86 LEU A CA 1
ATOM 659 C C . LEU A 1 86 ? -5.107 -7.178 9.151 1.00 94.56 86 LEU A C 1
ATOM 661 O O . LEU A 1 86 ? -4.815 -8.056 8.336 1.00 94.56 86 LEU A O 1
ATOM 665 N N . ARG A 1 87 ? -6.285 -6.550 9.138 1.00 95.19 87 ARG A N 1
ATOM 666 C CA . ARG A 1 87 ? -7.320 -6.762 8.118 1.00 95.19 87 ARG A CA 1
ATOM 667 C C . ARG A 1 87 ? -6.944 -6.065 6.815 1.00 95.19 87 ARG A C 1
ATOM 669 O O . ARG A 1 87 ? -6.317 -5.004 6.823 1.00 95.19 87 ARG A O 1
ATOM 676 N N . TRP A 1 88 ? -7.376 -6.628 5.693 1.00 97.00 88 TRP A N 1
ATOM 677 C CA . TRP A 1 88 ? -7.091 -6.073 4.376 1.00 97.00 88 TRP A CA 1
ATOM 678 C C . TRP A 1 88 ? -8.195 -6.381 3.361 1.00 97.00 88 TRP A C 1
ATOM 680 O O . TRP A 1 88 ? -8.930 -7.355 3.502 1.00 97.00 88 TRP A O 1
ATOM 690 N N . TRP A 1 89 ? -8.261 -5.558 2.316 1.00 97.31 89 TRP A N 1
ATOM 691 C CA . TRP A 1 89 ? -9.056 -5.789 1.110 1.00 97.31 89 TRP A CA 1
ATOM 692 C C . TRP A 1 89 ? -8.136 -5.956 -0.105 1.00 97.31 89 TRP A C 1
ATOM 694 O O . TRP A 1 89 ? -7.107 -5.272 -0.170 1.00 97.31 89 TRP A O 1
ATOM 704 N N . PRO A 1 90 ? -8.474 -6.829 -1.075 1.00 97.75 90 PRO A N 1
ATOM 705 C CA . PRO A 1 90 ? -7.742 -6.896 -2.333 1.00 97.75 90 PRO A CA 1
ATOM 706 C C . PRO A 1 90 ? -7.775 -5.545 -3.050 1.00 97.75 90 PRO A C 1
ATOM 708 O O . PRO A 1 90 ? -8.795 -4.852 -3.055 1.00 97.75 90 PRO A O 1
ATOM 711 N N . ALA A 1 91 ? -6.669 -5.181 -3.682 1.00 98.38 91 ALA A N 1
ATOM 712 C CA . ALA A 1 91 ? -6.573 -3.989 -4.503 1.00 98.38 91 ALA A CA 1
ATOM 713 C C . ALA A 1 91 ? -5.675 -4.241 -5.722 1.00 98.38 91 ALA A C 1
ATOM 715 O O . ALA A 1 91 ? -5.009 -5.274 -5.834 1.00 98.38 91 ALA A O 1
ATOM 716 N N . VAL A 1 92 ? -5.674 -3.293 -6.651 1.00 98.06 92 VAL A N 1
ATOM 717 C CA . VAL A 1 92 ? -4.794 -3.286 -7.817 1.00 98.06 92 VAL A CA 1
ATOM 718 C C . VAL A 1 92 ? -4.369 -1.855 -8.138 1.00 98.06 92 VAL A C 1
ATOM 720 O O . VAL A 1 92 ? -5.177 -0.923 -8.088 1.00 98.06 92 VAL A O 1
ATOM 723 N N . ASN A 1 93 ? -3.091 -1.667 -8.457 1.00 97.44 93 ASN A N 1
ATOM 724 C CA . ASN A 1 93 ? -2.570 -0.400 -8.955 1.00 97.44 93 ASN A CA 1
ATOM 725 C C . ASN A 1 93 ? -2.608 -0.440 -10.484 1.00 97.44 93 ASN A C 1
ATOM 727 O O . ASN A 1 93 ? -2.005 -1.317 -11.101 1.00 97.44 93 ASN A O 1
ATOM 731 N N . LEU A 1 94 ? -3.316 0.514 -11.081 1.00 97.00 94 LEU A N 1
ATOM 732 C CA . LEU A 1 94 ? -3.531 0.603 -12.520 1.00 97.00 94 LEU A CA 1
ATOM 733 C C . LEU A 1 94 ? -2.826 1.842 -13.069 1.00 97.00 94 LEU A C 1
ATOM 735 O O . LEU A 1 94 ? -3.005 2.952 -12.552 1.00 97.00 94 LEU A O 1
ATOM 739 N N . ASP A 1 95 ? -2.082 1.678 -14.160 1.00 93.50 95 ASP A N 1
ATOM 740 C CA . ASP A 1 95 ? -1.612 2.813 -14.949 1.00 93.50 95 ASP A CA 1
ATOM 741 C C . ASP A 1 95 ? -2.717 3.243 -15.927 1.00 93.50 95 ASP A C 1
ATOM 743 O O . ASP A 1 95 ? -3.035 2.495 -16.854 1.00 93.50 95 ASP A O 1
ATOM 747 N N . PRO A 1 96 ? -3.283 4.460 -15.806 1.00 91.94 96 PRO A N 1
ATOM 748 C CA . PRO A 1 96 ? -4.319 4.933 -16.725 1.00 91.94 96 PRO A CA 1
ATOM 749 C C . PRO A 1 96 ? -3.853 5.023 -18.187 1.00 91.94 96 PRO A C 1
ATOM 751 O O . PRO A 1 96 ? -4.686 5.146 -19.082 1.00 91.94 96 PRO A O 1
ATOM 754 N N . LYS A 1 97 ? -2.538 5.008 -18.445 1.00 90.38 97 LYS A N 1
ATOM 755 C CA . LYS A 1 97 ? -1.959 4.988 -19.796 1.00 90.38 97 LYS A CA 1
ATOM 756 C C . LYS A 1 97 ? -1.581 3.582 -20.274 1.00 90.38 97 LYS A C 1
ATOM 758 O O . LYS A 1 97 ? -1.111 3.468 -21.404 1.00 90.38 97 LYS A O 1
ATOM 763 N N . GLY A 1 98 ? -1.741 2.552 -19.438 1.00 87.38 98 GLY A N 1
ATOM 764 C CA . GLY A 1 98 ? -1.444 1.154 -19.766 1.00 87.38 98 GLY A CA 1
ATOM 765 C C . GLY A 1 98 ? 0.023 0.867 -20.103 1.00 87.38 98 GLY A C 1
ATOM 766 O O . GLY A 1 98 ? 0.305 -0.085 -20.824 1.00 87.38 98 GLY A O 1
ATOM 767 N N . ARG A 1 99 ? 0.968 1.703 -19.652 1.00 85.12 99 ARG A N 1
ATOM 768 C CA . ARG A 1 99 ? 2.411 1.491 -19.876 1.00 85.12 99 ARG A CA 1
ATOM 769 C C . ARG A 1 99 ? 2.998 0.523 -18.857 1.00 85.12 99 ARG A C 1
ATOM 771 O O . ARG A 1 99 ? 3.996 -0.127 -19.154 1.00 85.12 99 ARG A O 1
ATOM 778 N N . TRP A 1 100 ? 2.396 0.460 -17.674 1.00 82.88 100 TRP A N 1
ATOM 779 C CA . TRP A 1 100 ? 2.725 -0.503 -16.632 1.00 82.88 100 TRP A CA 1
ATOM 780 C C . TRP A 1 100 ? 1.659 -1.596 -16.573 1.00 82.88 100 TRP A C 1
ATOM 782 O O . TRP A 1 100 ? 0.483 -1.298 -16.797 1.00 82.88 100 TRP A O 1
ATOM 792 N N . PRO A 1 101 ? 2.056 -2.850 -16.296 1.00 86.62 101 PRO A N 1
ATOM 793 C CA . PRO A 1 101 ? 1.094 -3.908 -16.042 1.00 86.62 101 PRO A CA 1
ATOM 794 C C . PRO A 1 101 ? 0.294 -3.596 -14.776 1.00 86.62 101 PRO A C 1
ATOM 796 O O . PRO A 1 101 ? 0.803 -2.945 -13.866 1.00 86.62 101 PRO A O 1
ATOM 799 N N . ASP A 1 102 ? -0.925 -4.117 -14.703 1.00 92.62 102 ASP A N 1
ATOM 800 C CA . ASP A 1 102 ? -1.728 -4.071 -13.486 1.00 92.62 102 ASP A CA 1
ATOM 801 C C . ASP A 1 102 ? -0.984 -4.779 -12.343 1.00 92.62 102 ASP A C 1
ATOM 803 O O . ASP A 1 102 ? -0.581 -5.942 -12.469 1.00 92.62 102 ASP A O 1
ATOM 807 N N . GLU A 1 103 ? -0.793 -4.079 -11.226 1.00 93.25 103 GLU A N 1
ATOM 808 C CA . GLU A 1 103 ? -0.028 -4.587 -10.085 1.00 93.25 103 GLU A CA 1
ATOM 809 C C . GLU A 1 103 ? -0.964 -4.949 -8.929 1.00 93.25 103 GLU A C 1
ATOM 811 O O . GLU A 1 103 ? -1.599 -4.054 -8.363 1.00 93.25 103 GLU A O 1
ATOM 816 N N . PRO A 1 104 ? -1.041 -6.228 -8.519 1.00 96.81 104 PRO A N 1
ATOM 817 C CA . PRO A 1 104 ? -1.758 -6.609 -7.311 1.00 96.81 104 PRO A CA 1
ATOM 818 C C . PRO A 1 104 ? -1.277 -5.821 -6.088 1.00 96.81 104 PRO A C 1
ATOM 820 O O . PRO A 1 104 ? -0.076 -5.643 -5.859 1.00 96.81 104 PRO A O 1
ATOM 823 N N . SER A 1 105 ? -2.221 -5.362 -5.277 1.00 98.25 105 SER A N 1
ATOM 824 C CA . SER A 1 105 ? -1.970 -4.615 -4.048 1.00 98.25 105 SER A CA 1
ATOM 825 C C . SER A 1 105 ? -3.005 -4.969 -2.974 1.00 98.25 105 SER A C 1
ATOM 827 O O . SER A 1 105 ? -3.876 -5.818 -3.168 1.00 98.25 105 SER A O 1
ATOM 829 N N . LEU A 1 106 ? -2.863 -4.383 -1.788 1.00 98.56 106 LEU A N 1
ATOM 830 C CA . LEU A 1 106 ? -3.742 -4.600 -0.642 1.00 98.56 106 LEU A CA 1
ATOM 831 C C . LEU A 1 106 ? -4.081 -3.254 -0.013 1.00 98.56 106 LEU A C 1
ATOM 833 O O . LEU A 1 106 ? -3.171 -2.476 0.274 1.00 98.56 106 LEU A O 1
ATOM 837 N N . LEU A 1 107 ? -5.362 -3.003 0.259 1.00 98.50 107 LEU A N 1
ATOM 838 C CA . LEU A 1 107 ? -5.773 -1.958 1.194 1.00 98.50 107 LEU A CA 1
ATOM 839 C C . LEU A 1 107 ? -5.727 -2.544 2.605 1.00 98.50 107 LEU A C 1
ATOM 841 O O . LEU A 1 107 ? -6.595 -3.329 2.971 1.00 98.50 107 LEU A O 1
ATOM 845 N N . VAL A 1 108 ? -4.736 -2.156 3.395 1.00 98.31 108 VAL A N 1
ATOM 846 C CA . VAL A 1 108 ? -4.537 -2.629 4.767 1.00 98.31 108 VAL A CA 1
ATOM 847 C C . VAL A 1 108 ? -5.168 -1.651 5.746 1.00 98.31 108 VAL A C 1
ATOM 849 O O . VAL A 1 108 ? -4.840 -0.464 5.734 1.00 98.31 108 VAL A O 1
ATOM 852 N N . LEU A 1 109 ? -6.068 -2.146 6.589 1.00 97.56 109 LEU A N 1
ATOM 853 C CA . LEU A 1 109 ? -6.864 -1.353 7.522 1.00 97.56 109 LEU A CA 1
ATOM 854 C C . LEU A 1 109 ? -6.163 -1.202 8.874 1.00 97.56 109 LEU A C 1
ATOM 856 O O . LEU A 1 109 ? -5.503 -2.121 9.345 1.00 97.56 109 LEU A O 1
ATOM 860 N N . ASP A 1 110 ? -6.348 -0.043 9.507 1.00 96.25 110 ASP A N 1
ATOM 861 C CA . ASP A 1 110 ? -5.828 0.342 10.832 1.00 96.25 110 ASP A CA 1
ATOM 862 C C . ASP A 1 110 ? -4.302 0.210 10.991 1.00 96.25 110 ASP A C 1
ATOM 864 O O . ASP A 1 110 ? -3.757 0.259 12.093 1.00 96.25 110 ASP A O 1
ATOM 868 N N . ILE A 1 111 ? -3.586 0.097 9.872 1.00 97.12 111 ILE A N 1
ATOM 869 C CA . ILE A 1 111 ? -2.132 0.110 9.852 1.00 97.12 111 ILE A CA 1
ATOM 870 C C . ILE A 1 111 ? -1.624 1.526 10.136 1.00 97.12 111 ILE A C 1
ATOM 872 O O . ILE A 1 111 ? -2.026 2.498 9.493 1.00 97.12 111 ILE A O 1
ATOM 876 N N . SER A 1 112 ? -0.695 1.662 11.083 1.00 96.06 112 SER A N 1
ATOM 877 C CA . SER A 1 112 ? -0.048 2.954 11.321 1.00 96.06 112 SER A CA 1
ATOM 878 C C . SER A 1 112 ? 0.845 3.352 10.143 1.00 96.06 112 SER A C 1
ATOM 880 O O . SER A 1 112 ? 1.434 2.509 9.459 1.00 96.06 112 SER A O 1
ATOM 882 N N . LEU A 1 113 ? 1.053 4.658 9.958 1.00 96.25 113 LEU A N 1
ATOM 883 C CA . LEU A 1 113 ? 1.985 5.173 8.950 1.00 96.25 113 LEU A CA 1
ATOM 884 C C . LEU A 1 113 ? 3.405 4.584 9.099 1.00 96.25 113 LEU A C 1
ATOM 886 O O . LEU A 1 113 ? 4.111 4.392 8.108 1.00 96.25 113 LEU A O 1
ATOM 890 N N . GLN A 1 114 ? 3.839 4.296 10.331 1.00 95.38 114 GLN A N 1
ATOM 891 C CA . GLN A 1 114 ? 5.143 3.688 10.600 1.00 95.38 114 GLN A CA 1
ATOM 892 C C . GLN A 1 114 ? 5.194 2.218 10.169 1.00 95.38 114 GLN A C 1
ATOM 894 O O . GLN A 1 114 ? 6.156 1.834 9.504 1.00 95.38 114 GLN A O 1
ATOM 899 N N . GLN A 1 115 ? 4.170 1.420 10.489 1.00 96.00 115 GLN A N 1
ATOM 900 C CA . GLN A 1 115 ? 4.072 0.023 10.045 1.00 96.00 115 GLN A CA 1
ATOM 901 C C . GLN A 1 115 ? 3.975 -0.069 8.520 1.00 96.00 115 GLN A C 1
ATOM 903 O O . GLN A 1 115 ? 4.706 -0.847 7.913 1.00 96.00 115 GLN A O 1
ATOM 908 N N . ALA A 1 116 ? 3.149 0.771 7.888 1.00 97.81 116 ALA A N 1
ATOM 909 C CA . ALA A 1 116 ? 3.026 0.819 6.432 1.00 97.81 116 ALA A CA 1
ATOM 910 C C . ALA A 1 116 ? 4.373 1.137 5.769 1.00 97.81 116 ALA A C 1
ATOM 912 O O . ALA A 1 116 ? 4.804 0.448 4.845 1.00 97.81 116 ALA A O 1
ATOM 913 N N . ARG A 1 117 ? 5.101 2.126 6.305 1.00 96.94 117 ARG A N 1
ATOM 914 C CA . ARG A 1 117 ? 6.449 2.461 5.836 1.00 96.94 117 ARG A CA 1
ATOM 915 C C . ARG A 1 117 ? 7.445 1.322 6.053 1.00 96.94 117 ARG A C 1
ATOM 917 O O . ARG A 1 117 ? 8.311 1.123 5.209 1.00 96.94 117 ARG A O 1
ATOM 924 N N . TRP A 1 118 ? 7.361 0.608 7.174 1.00 95.81 118 TRP A N 1
ATOM 925 C CA . TRP A 1 118 ? 8.211 -0.550 7.446 1.00 95.81 118 TRP A CA 1
ATOM 926 C C . TRP A 1 118 ? 7.983 -1.661 6.418 1.00 95.81 118 TRP A C 1
ATOM 928 O O . TRP A 1 118 ? 8.944 -2.101 5.793 1.00 95.81 118 TRP A O 1
ATOM 938 N N . GLN A 1 119 ? 6.725 -2.029 6.162 1.00 97.31 119 GLN A N 1
ATOM 939 C CA . GLN A 1 119 ? 6.369 -3.012 5.135 1.00 97.31 119 GLN A CA 1
ATOM 940 C C . GLN A 1 119 ? 6.861 -2.579 3.750 1.00 97.31 119 GLN A C 1
ATOM 942 O O . GLN A 1 119 ? 7.575 -3.319 3.078 1.00 97.31 119 GLN A O 1
ATOM 947 N N . ALA A 1 120 ? 6.592 -1.333 3.355 1.00 97.12 120 ALA A N 1
ATOM 948 C CA . ALA A 1 120 ? 7.056 -0.800 2.078 1.00 97.12 120 ALA A CA 1
ATOM 949 C C . ALA A 1 120 ? 8.593 -0.861 1.937 1.00 97.12 120 ALA A C 1
ATOM 951 O O . ALA A 1 120 ? 9.105 -1.167 0.861 1.00 97.12 120 ALA A O 1
ATOM 952 N N . ARG A 1 121 ? 9.351 -0.640 3.022 1.00 95.44 121 ARG A N 1
ATOM 953 C CA . ARG A 1 121 ? 10.815 -0.822 3.026 1.00 95.44 121 ARG A CA 1
ATOM 954 C C . ARG A 1 121 ? 11.229 -2.278 2.859 1.00 95.44 121 ARG A C 1
ATOM 956 O O . ARG A 1 121 ? 12.106 -2.537 2.040 1.00 95.44 121 ARG A O 1
ATOM 963 N N . LEU A 1 122 ? 10.618 -3.204 3.602 1.00 95.81 122 LEU A N 1
ATOM 964 C CA . LEU A 1 122 ? 10.928 -4.638 3.511 1.00 95.81 122 LEU A CA 1
ATOM 965 C C . LEU A 1 122 ? 10.793 -5.150 2.072 1.00 95.81 122 LEU A C 1
ATOM 967 O O . LEU A 1 122 ? 11.676 -5.848 1.577 1.00 95.81 122 LEU A O 1
ATOM 971 N N . PHE A 1 123 ? 9.746 -4.711 1.371 1.00 96.06 123 PHE A N 1
ATOM 972 C CA . PHE A 1 123 ? 9.482 -5.076 -0.024 1.00 96.06 123 PHE A CA 1
ATOM 973 C C . PHE A 1 123 ? 10.091 -4.110 -1.051 1.00 96.06 123 PHE A C 1
ATOM 975 O O . PHE A 1 123 ? 9.719 -4.133 -2.223 1.00 96.06 123 PHE A O 1
ATOM 982 N N . LYS A 1 124 ? 11.044 -3.263 -0.631 1.00 95.75 124 LYS A N 1
ATOM 983 C CA . LYS A 1 124 ? 11.805 -2.335 -1.489 1.00 95.75 124 LYS A CA 1
ATOM 984 C C . LYS A 1 124 ? 10.929 -1.414 -2.349 1.00 95.75 124 LYS A C 1
ATOM 986 O O . LYS A 1 124 ? 11.339 -0.976 -3.423 1.00 95.75 124 LYS A O 1
ATOM 991 N N . GLN A 1 125 ? 9.731 -1.094 -1.880 1.00 96.31 125 GLN A N 1
ATOM 992 C CA . GLN A 1 125 ? 8.854 -0.145 -2.548 1.00 96.31 125 GLN A CA 1
ATOM 993 C C . GLN A 1 125 ? 9.430 1.258 -2.445 1.00 96.31 125 GLN A C 1
ATOM 995 O O . GLN A 1 125 ? 9.998 1.640 -1.422 1.00 96.31 125 GLN A O 1
ATOM 1000 N N . LEU A 1 126 ? 9.286 2.041 -3.510 1.00 95.25 126 LEU A N 1
ATOM 1001 C CA . LEU A 1 126 ? 9.761 3.424 -3.525 1.00 95.25 126 LEU A CA 1
ATOM 1002 C C . LEU A 1 126 ? 8.741 4.396 -2.921 1.00 95.25 126 LEU A C 1
ATOM 1004 O O . LEU A 1 126 ? 9.115 5.467 -2.442 1.00 95.25 126 LEU A O 1
ATOM 1008 N N . ALA A 1 127 ? 7.463 4.021 -2.920 1.00 96.06 127 ALA A N 1
ATOM 1009 C CA . ALA A 1 127 ? 6.387 4.767 -2.295 1.00 96.06 127 ALA A CA 1
ATOM 1010 C C . ALA A 1 127 ? 5.236 3.835 -1.893 1.00 96.06 127 ALA A C 1
ATOM 1012 O O . ALA A 1 127 ? 5.147 2.704 -2.361 1.00 96.06 127 ALA A O 1
ATOM 1013 N N . PHE A 1 128 ? 4.349 4.327 -1.037 1.00 98.00 128 PHE A N 1
ATOM 1014 C CA . PHE A 1 128 ? 3.062 3.702 -0.736 1.00 98.00 128 PHE A CA 1
ATOM 1015 C C . PHE A 1 128 ? 1.989 4.776 -0.561 1.00 98.00 128 PHE A C 1
ATOM 1017 O O . PHE A 1 128 ? 2.311 5.955 -0.385 1.00 98.00 128 PHE A O 1
ATOM 1024 N N . VAL A 1 129 ? 0.717 4.379 -0.582 1.00 98.56 129 VAL A N 1
ATOM 1025 C CA . VAL A 1 129 ? -0.396 5.303 -0.325 1.00 98.56 129 VAL A CA 1
ATOM 1026 C C . VAL A 1 129 ? -0.839 5.163 1.120 1.00 98.56 129 VAL A C 1
ATOM 1028 O O . VAL A 1 129 ? -1.118 4.054 1.562 1.00 98.56 129 VAL A O 1
ATOM 1031 N N . TYR A 1 130 ? -0.939 6.270 1.849 1.00 98.50 130 TYR A N 1
ATOM 1032 C CA . TYR A 1 130 ? -1.573 6.315 3.165 1.00 98.50 130 TYR A CA 1
ATOM 1033 C C . TYR A 1 130 ? -2.885 7.087 3.084 1.00 98.50 130 TYR A C 1
ATOM 1035 O O . TYR A 1 130 ? -2.972 8.119 2.419 1.00 98.50 130 TYR A O 1
ATOM 1043 N N . ILE A 1 131 ? -3.910 6.590 3.761 1.00 98.06 131 ILE A N 1
ATOM 1044 C CA . ILE A 1 131 ? -5.260 7.140 3.755 1.00 98.06 131 ILE A CA 1
ATOM 1045 C C . ILE A 1 131 ? -5.648 7.414 5.211 1.00 98.06 131 ILE A C 1
ATOM 1047 O O . ILE A 1 131 ? -6.017 6.483 5.927 1.00 98.06 131 ILE A O 1
ATOM 1051 N N . PRO A 1 132 ? -5.556 8.665 5.689 1.00 94.38 132 PRO A N 1
ATOM 1052 C CA . PRO A 1 132 ? -6.101 9.017 6.994 1.00 94.38 132 PRO A CA 1
ATOM 1053 C C . PRO A 1 132 ? -7.633 8.929 6.972 1.00 94.38 132 PRO A C 1
ATOM 1055 O O . PRO A 1 132 ? -8.254 9.240 5.951 1.00 94.38 132 PRO A O 1
ATOM 1058 N N . LEU A 1 133 ? -8.248 8.565 8.102 1.00 90.75 133 LEU A N 1
ATOM 1059 C CA . LEU A 1 133 ? -9.703 8.617 8.249 1.00 90.75 133 LEU A CA 1
ATOM 1060 C C . LEU A 1 133 ? -10.225 10.020 7.903 1.00 90.75 133 LEU A C 1
ATOM 1062 O O . LEU A 1 133 ? -9.685 11.024 8.369 1.00 90.75 133 LEU A O 1
ATOM 1066 N N . ASN A 1 134 ? -11.267 10.083 7.071 1.00 89.56 134 ASN A N 1
ATOM 1067 C CA . ASN A 1 134 ? -11.894 11.326 6.608 1.00 89.56 134 ASN A CA 1
ATOM 1068 C C . ASN A 1 134 ? -10.961 12.308 5.881 1.00 89.56 134 ASN A C 1
ATOM 1070 O O . ASN A 1 134 ? -11.319 13.467 5.661 1.00 89.56 134 ASN A O 1
ATOM 1074 N N . GLY A 1 135 ? -9.788 11.848 5.447 1.00 91.44 135 GLY A N 1
ATOM 1075 C CA . GLY A 1 135 ? -8.845 12.651 4.688 1.00 91.44 135 GLY A CA 1
ATOM 1076 C C . GLY A 1 135 ? -8.616 12.135 3.274 1.00 91.44 135 GLY A C 1
ATOM 1077 O O . GLY A 1 135 ? -9.277 11.228 2.771 1.00 91.44 135 GLY A O 1
ATOM 1078 N N . LYS A 1 136 ? -7.685 12.795 2.591 1.00 96.94 136 LYS A N 1
ATOM 1079 C CA . LYS A 1 136 ? -7.305 12.470 1.216 1.00 96.94 136 LYS A CA 1
ATOM 1080 C C . LYS A 1 136 ? -6.168 11.443 1.224 1.00 96.94 136 LYS A C 1
ATOM 1082 O O . LYS A 1 136 ? -5.273 11.595 2.056 1.00 96.94 136 LYS A O 1
ATOM 1087 N N . PRO A 1 137 ? -6.147 10.475 0.291 1.00 98.00 137 PRO A N 1
ATOM 1088 C CA . PRO A 1 137 ? -5.004 9.592 0.083 1.00 98.00 137 PRO A CA 1
ATOM 1089 C C . PRO A 1 137 ? -3.739 10.396 -0.233 1.00 98.00 137 PRO A C 1
ATOM 1091 O O . PRO A 1 137 ? -3.775 11.341 -1.027 1.00 98.00 137 PRO A O 1
ATOM 1094 N N . GLN A 1 138 ? -2.624 10.015 0.379 1.00 97.88 138 GLN A N 1
ATOM 1095 C CA . GLN A 1 138 ? -1.333 10.691 0.287 1.00 97.88 138 GLN A CA 1
ATOM 1096 C C . GLN A 1 138 ? -0.267 9.707 -0.170 1.00 97.88 138 GLN A C 1
ATOM 1098 O O . GLN A 1 138 ? -0.182 8.590 0.340 1.00 97.88 138 GLN A O 1
ATOM 1103 N N . LEU A 1 139 ? 0.568 10.135 -1.114 1.00 97.56 139 LEU A N 1
ATOM 1104 C CA . LEU A 1 139 ? 1.730 9.366 -1.529 1.00 97.56 139 LEU A CA 1
ATOM 1105 C C . LEU A 1 139 ? 2.873 9.613 -0.537 1.00 97.56 139 LEU A C 1
ATOM 1107 O O . LEU A 1 139 ? 3.306 10.749 -0.348 1.00 97.56 139 LEU A O 1
ATOM 1111 N N . HIS A 1 140 ? 3.384 8.552 0.081 1.00 96.75 140 HIS A N 1
ATOM 1112 C CA . HIS A 1 140 ? 4.539 8.618 0.969 1.00 96.75 140 HIS A CA 1
ATOM 1113 C C . HIS A 1 140 ? 5.742 7.953 0.319 1.00 96.75 140 HIS A C 1
ATOM 1115 O O . HIS A 1 140 ? 5.739 6.748 0.079 1.00 96.75 140 HIS A O 1
ATOM 1121 N N . GLN A 1 141 ? 6.798 8.733 0.094 1.00 94.31 141 GLN A N 1
ATOM 1122 C CA . GLN A 1 141 ? 8.070 8.202 -0.383 1.00 94.31 141 GLN A CA 1
ATOM 1123 C C . GLN A 1 141 ? 8.759 7.365 0.699 1.00 94.31 141 GLN A C 1
ATOM 1125 O O . GLN A 1 141 ? 8.711 7.666 1.900 1.00 94.31 141 GLN A O 1
ATOM 1130 N N . VAL A 1 142 ? 9.438 6.316 0.255 1.00 93.06 142 VAL A N 1
ATOM 1131 C CA . VAL A 1 142 ? 10.150 5.374 1.107 1.00 93.06 142 VAL A CA 1
ATOM 1132 C C . VAL A 1 142 ? 11.641 5.537 0.881 1.00 93.06 142 VAL A C 1
ATOM 1134 O O . VAL A 1 142 ? 12.193 5.184 -0.157 1.00 93.06 142 VAL A O 1
ATOM 1137 N N . GLN A 1 143 ? 12.323 6.040 1.903 1.00 82.62 143 GLN A N 1
ATOM 1138 C CA . GLN A 1 143 ? 13.777 6.055 1.906 1.00 82.62 143 GLN A CA 1
ATOM 1139 C C . GLN A 1 143 ? 14.287 4.636 2.163 1.00 82.62 143 GLN A C 1
ATOM 1141 O O . GLN A 1 143 ? 13.973 4.044 3.199 1.00 82.62 143 GLN A O 1
ATOM 1146 N N . GLN A 1 144 ? 15.083 4.128 1.223 1.00 69.31 144 GLN A N 1
ATOM 1147 C CA . GLN A 1 144 ? 15.680 2.789 1.251 1.00 69.31 144 GLN A CA 1
ATOM 1148 C C . GLN A 1 144 ? 16.914 2.686 2.169 1.00 69.31 144 GLN A C 1
ATOM 1150 O O . GLN A 1 144 ? 17.495 1.614 2.305 1.00 69.31 144 GLN A O 1
ATOM 1155 N N . ARG A 1 145 ? 17.326 3.777 2.835 1.00 62.16 145 ARG A N 1
ATOM 1156 C CA . ARG A 1 145 ? 18.295 3.681 3.934 1.00 62.16 145 ARG A CA 1
ATOM 1157 C C . ARG A 1 145 ? 17.600 3.140 5.178 1.00 62.16 145 ARG A C 1
ATOM 1159 O O . ARG A 1 145 ? 16.648 3.744 5.672 1.00 62.16 145 ARG A O 1
ATOM 1166 N N . LEU A 1 146 ? 18.124 2.037 5.704 1.00 43.00 146 LEU A N 1
ATOM 1167 C CA . LEU A 1 146 ? 17.915 1.676 7.101 1.00 43.00 146 LEU A CA 1
ATOM 1168 C C . LEU A 1 146 ? 18.513 2.804 7.963 1.00 43.00 146 LEU A C 1
ATOM 1170 O O . LEU A 1 146 ? 19.603 3.283 7.626 1.00 43.00 146 LEU A O 1
ATOM 1174 N N . PRO A 1 147 ? 17.848 3.267 9.039 1.00 39.59 147 PRO A N 1
ATOM 1175 C CA . PRO A 1 147 ? 18.590 3.961 10.080 1.00 39.59 147 PRO A CA 1
ATOM 1176 C C . PRO A 1 147 ? 19.724 3.026 10.504 1.00 39.59 147 PRO A C 1
ATOM 1178 O O . PRO A 1 147 ? 19.498 1.831 10.707 1.00 39.59 147 PRO A O 1
ATOM 1181 N N . VAL A 1 148 ? 20.948 3.553 10.553 1.00 41.72 148 VAL A N 1
ATOM 1182 C CA . VAL A 1 148 ? 22.062 2.848 11.185 1.00 41.72 148 VAL A CA 1
ATOM 1183 C C . VAL A 1 148 ? 21.562 2.482 12.577 1.00 41.72 148 VAL A C 1
ATOM 1185 O O . VAL A 1 148 ? 21.108 3.362 13.307 1.00 41.72 148 VAL A O 1
ATOM 1188 N N . SER A 1 149 ? 21.527 1.192 12.907 1.00 46.53 149 SER A N 1
ATOM 1189 C CA . SER A 1 149 ? 21.324 0.789 14.292 1.00 46.53 149 SER A CA 1
ATOM 1190 C C . SER A 1 149 ? 22.399 1.502 15.101 1.00 46.53 149 SER A C 1
ATOM 1192 O O . SER A 1 149 ? 23.578 1.301 14.813 1.00 46.53 149 SER A O 1
ATOM 1194 N N . ASP A 1 150 ? 22.018 2.335 16.069 1.00 42.25 150 ASP A N 1
ATOM 1195 C CA . ASP A 1 150 ? 22.951 2.824 17.083 1.00 42.25 150 ASP A CA 1
ATOM 1196 C C . ASP A 1 150 ? 23.438 1.611 17.888 1.00 42.25 150 ASP A C 1
ATOM 1198 O O . ASP A 1 150 ? 22.917 1.263 18.945 1.00 42.25 150 ASP A O 1
ATOM 1202 N N . GLN A 1 151 ? 24.433 0.907 17.356 1.00 50.72 151 GLN A N 1
ATOM 1203 C CA . GLN A 1 151 ? 25.347 0.109 18.148 1.00 50.72 151 GLN A CA 1
ATOM 1204 C C . GLN A 1 151 ? 26.422 1.059 18.669 1.00 50.72 151 GLN A C 1
ATOM 1206 O O . GLN A 1 151 ? 27.473 1.186 18.054 1.00 50.72 151 GLN A O 1
ATOM 1211 N N . ALA A 1 152 ? 26.143 1.740 19.782 1.00 43.41 152 ALA A N 1
ATOM 1212 C CA . ALA A 1 152 ? 27.165 2.228 20.712 1.00 43.41 152 ALA A CA 1
ATOM 1213 C C . ALA A 1 152 ? 26.519 2.846 21.962 1.00 43.41 152 ALA A C 1
ATOM 1215 O O . ALA A 1 152 ? 26.502 4.059 22.143 1.00 43.41 152 ALA A O 1
ATOM 1216 N N . ALA A 1 153 ? 26.034 2.000 22.869 1.00 43.53 153 ALA A N 1
ATOM 1217 C CA . ALA A 1 153 ? 25.908 2.373 24.275 1.00 43.53 153 ALA A CA 1
ATOM 1218 C C . ALA A 1 153 ? 26.183 1.157 25.166 1.00 43.53 153 ALA A C 1
ATOM 1220 O O . ALA A 1 153 ? 25.285 0.619 25.799 1.00 43.53 153 ALA A O 1
ATOM 1221 N N . SER A 1 154 ? 27.441 0.709 25.188 1.00 41.59 154 SER A N 1
ATOM 1222 C CA . SER A 1 154 ? 28.066 0.192 26.410 1.00 41.59 154 SER A CA 1
ATOM 1223 C C . SER A 1 154 ? 29.583 0.111 26.215 1.00 41.59 154 SER A C 1
ATOM 1225 O O . SER A 1 154 ? 30.143 -0.936 25.911 1.00 41.59 154 SER A O 1
ATOM 1227 N N . ASN A 1 155 ? 30.254 1.257 26.341 1.00 43.94 155 ASN A N 1
ATOM 1228 C CA . ASN A 1 155 ? 31.645 1.270 26.779 1.00 43.94 155 ASN A CA 1
ATOM 1229 C C . ASN A 1 155 ? 31.605 1.323 28.309 1.00 43.94 155 ASN A C 1
ATOM 1231 O O . ASN A 1 155 ? 31.414 2.392 28.887 1.00 43.94 155 ASN A O 1
ATOM 1235 N N . SER A 1 156 ? 31.770 0.176 28.960 1.00 46.25 156 SER A N 1
ATOM 1236 C CA . SER A 1 156 ? 32.170 0.118 30.365 1.00 46.25 156 SER A CA 1
ATOM 1237 C C . SER A 1 156 ? 33.622 -0.356 30.410 1.00 46.25 156 SER A C 1
ATOM 1239 O O . SER A 1 156 ? 33.903 -1.438 29.894 1.00 46.25 156 SER A O 1
ATOM 1241 N N . PRO A 1 157 ? 34.565 0.414 30.980 1.00 53.50 157 PRO A N 1
ATOM 1242 C CA . PRO A 1 157 ? 35.898 -0.103 31.228 1.00 53.50 157 PRO A CA 1
ATOM 1243 C C . PRO A 1 157 ? 35.833 -1.086 32.403 1.00 53.50 157 PRO A C 1
ATOM 1245 O O . PRO A 1 157 ? 35.241 -0.801 33.444 1.00 53.50 157 PRO A O 1
ATOM 1248 N N . VAL A 1 158 ? 36.426 -2.260 32.212 1.00 41.50 158 VAL A N 1
ATOM 1249 C CA . VAL A 1 158 ? 36.656 -3.256 33.264 1.00 41.50 158 VAL A CA 1
ATOM 1250 C C . VAL A 1 158 ? 37.761 -2.717 34.184 1.00 41.50 158 VAL A C 1
ATOM 1252 O O . VAL A 1 158 ? 38.792 -2.299 33.650 1.00 41.50 158 VAL A O 1
ATOM 1255 N N . PRO A 1 159 ? 37.602 -2.684 35.519 1.00 60.69 159 PRO A N 1
ATOM 1256 C CA . PRO A 1 159 ? 38.693 -2.292 36.399 1.00 60.69 159 PRO A CA 1
ATOM 1257 C C . PRO A 1 159 ? 39.649 -3.475 36.617 1.00 60.69 159 PRO A C 1
ATOM 1259 O O . PRO A 1 159 ? 39.205 -4.609 36.812 1.00 60.69 159 PRO A O 1
ATOM 1262 N N . PHE A 1 160 ? 40.949 -3.181 36.593 1.00 59.88 160 PHE A N 1
ATOM 1263 C CA . PHE A 1 160 ? 41.943 -3.875 37.413 1.00 59.88 160 PHE A CA 1
ATOM 1264 C C . PHE A 1 160 ? 42.117 -3.087 38.710 1.00 59.88 160 PHE A C 1
ATOM 1266 O O . PHE A 1 160 ? 42.054 -1.836 38.630 1.00 59.88 160 PHE A O 1
#

Radius of gyration: 17.98 Å; Cα contacts (8 Å, |Δi|>4): 275; chains: 1; bounding box: 62×30×57 Å